Protein AF-A0A1B1YRL9-F1 (afdb_monomer)

Mean predicted aligned error: 13.58 Å

Foldseek 3Di:
DAFFWFWQDKDDWKWKQAPVRDIDTHDHGDTDHAQIKIAAAQGMKTWTQTPVRDIDIDHHRDIDTRHCVNRVPDDDPVVVCPDPVNVVVVVVVVPDPPDDDDD

Structure (mmCIF, N/CA/C/O backbone):
data_AF-A0A1B1YRL9-F1
#
_entry.id   AF-A0A1B1YRL9-F1
#
loop_
_atom_site.group_PDB
_atom_site.id
_atom_site.type_symbol
_atom_site.label_atom_id
_atom_site.label_alt_id
_atom_site.label_comp_id
_atom_site.label_asym_id
_atom_site.label_entity_id
_atom_site.label_seq_id
_atom_site.pdbx_PDB_ins_code
_atom_site.Cartn_x
_atom_site.Cartn_y
_atom_site.Cartn_z
_atom_site.occupancy
_atom_site.B_iso_or_equiv
_atom_site.auth_seq_id
_atom_site.auth_comp_id
_atom_site.auth_asym_id
_atom_site.auth_atom_id
_atom_site.pdbx_PDB_model_num
ATOM 1 N N . MET A 1 1 ? 1.818 3.899 19.985 1.00 61.53 1 MET A N 1
ATOM 2 C CA . MET A 1 1 ? 1.618 3.464 18.592 1.00 61.53 1 MET A CA 1
ATOM 3 C C . MET A 1 1 ? 0.138 3.227 18.413 1.00 61.53 1 MET A C 1
ATOM 5 O O . MET A 1 1 ? -0.388 2.251 18.937 1.00 61.53 1 MET A O 1
ATOM 9 N N . GLU A 1 2 ? -0.537 4.185 17.793 1.00 80.31 2 GLU A N 1
ATOM 10 C CA . GLU A 1 2 ? -1.948 4.064 17.435 1.00 80.31 2 GLU A CA 1
ATOM 11 C C . GLU A 1 2 ? -2.049 3.347 16.088 1.00 80.31 2 GLU A C 1
ATOM 13 O O . GLU A 1 2 ? -1.276 3.636 15.176 1.00 80.31 2 GLU A O 1
ATOM 18 N N . THR A 1 3 ? -2.935 2.354 15.980 1.00 85.38 3 THR A N 1
ATOM 19 C CA . THR A 1 3 ? -3.149 1.631 14.718 1.00 85.38 3 THR A CA 1
ATOM 20 C C . THR A 1 3 ? -4.125 2.421 13.863 1.00 85.38 3 THR A C 1
ATOM 22 O O . THR A 1 3 ? -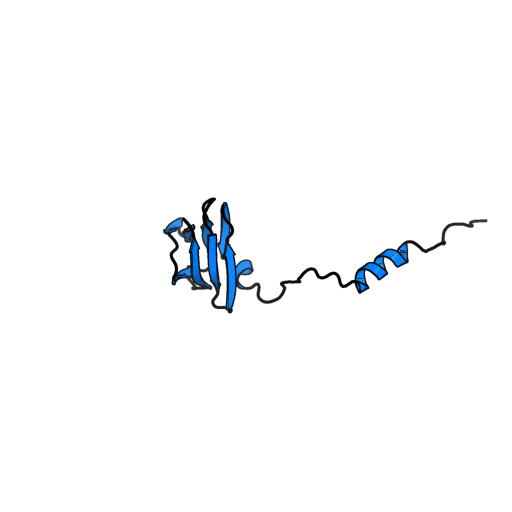5.305 2.509 14.199 1.00 85.38 3 THR A O 1
ATOM 25 N N . ILE A 1 4 ? -3.645 2.954 12.745 1.00 86.44 4 ILE A N 1
ATOM 26 C CA . ILE A 1 4 ? -4.467 3.759 11.832 1.00 86.44 4 ILE A CA 1
ATOM 27 C C . ILE A 1 4 ? -5.159 2.909 10.764 1.00 86.44 4 ILE A C 1
ATOM 29 O O . ILE A 1 4 ? -6.057 3.387 10.079 1.00 86.44 4 ILE A O 1
ATOM 33 N N . GLY A 1 5 ? -4.749 1.648 10.601 1.00 89.44 5 GLY A N 1
ATOM 34 C CA . GLY A 1 5 ? -5.327 0.753 9.607 1.00 89.44 5 GLY A CA 1
ATOM 35 C C . GLY A 1 5 ? -4.580 -0.565 9.444 1.00 89.44 5 GLY A C 1
ATOM 36 O O . GLY A 1 5 ? -3.727 -0.940 10.251 1.00 89.44 5 GLY A O 1
ATOM 37 N N . SER A 1 6 ? -4.896 -1.273 8.361 1.00 91.69 6 SER A N 1
ATOM 38 C CA . SER A 1 6 ? -4.245 -2.532 7.988 1.00 91.69 6 SER A CA 1
ATOM 39 C C . SER A 1 6 ? -4.047 -2.663 6.478 1.00 91.69 6 SER A C 1
ATOM 41 O O . SER A 1 6 ? -4.761 -2.061 5.674 1.00 91.69 6 SER A O 1
ATOM 43 N N . ILE A 1 7 ? -3.062 -3.461 6.065 1.00 92.12 7 ILE A N 1
ATOM 44 C CA . ILE A 1 7 ? -2.774 -3.702 4.646 1.00 92.12 7 ILE A CA 1
ATOM 45 C C . ILE A 1 7 ? -3.848 -4.615 4.043 1.00 92.12 7 ILE A C 1
ATOM 47 O O . ILE A 1 7 ? -3.898 -5.812 4.331 1.00 92.12 7 ILE A O 1
ATO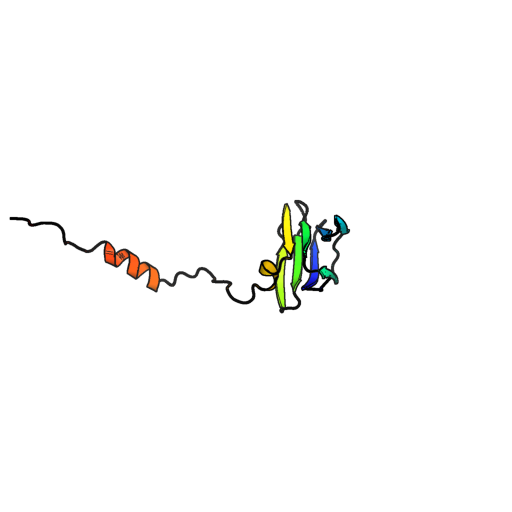M 51 N N . SER A 1 8 ? -4.662 -4.081 3.138 1.00 92.00 8 SER A N 1
ATOM 52 C CA . SER A 1 8 ? -5.680 -4.853 2.417 1.00 92.00 8 SER A CA 1
ATOM 53 C C . SER A 1 8 ? -5.065 -5.693 1.293 1.00 92.00 8 SER A C 1
ATOM 55 O O . SER A 1 8 ? -5.391 -6.875 1.127 1.00 92.00 8 SER A O 1
ATOM 57 N N . ALA A 1 9 ? -4.104 -5.113 0.567 1.00 90.12 9 ALA A N 1
ATOM 58 C CA . ALA A 1 9 ? -3.372 -5.773 -0.508 1.00 90.12 9 ALA A CA 1
ATOM 59 C C . ALA A 1 9 ? -1.928 -5.266 -0.594 1.00 90.12 9 ALA A C 1
ATOM 61 O O . ALA A 1 9 ? -1.653 -4.091 -0.364 1.00 90.12 9 ALA A O 1
ATOM 62 N N . VAL A 1 10 ? -1.004 -6.155 -0.955 1.00 91.69 10 VAL A N 1
ATOM 63 C CA . VAL A 1 10 ? 0.391 -5.808 -1.243 1.00 91.69 10 VAL A CA 1
ATOM 64 C C . VAL A 1 10 ? 0.857 -6.594 -2.460 1.00 91.69 10 VAL A C 1
ATOM 66 O O . VAL A 1 10 ? 0.602 -7.792 -2.575 1.00 91.69 10 VAL A O 1
ATOM 69 N N . CYS A 1 11 ? 1.533 -5.906 -3.367 1.00 90.75 11 CYS A N 1
ATOM 70 C CA . CYS A 1 11 ? 2.196 -6.466 -4.529 1.00 90.75 11 CYS A CA 1
ATOM 71 C C . CYS A 1 11 ? 3.666 -6.043 -4.474 1.00 90.75 11 CYS A C 1
ATOM 73 O O . CYS A 1 11 ? 3.964 -4.875 -4.242 1.00 90.75 11 CYS A O 1
ATOM 75 N N . GLY A 1 12 ? 4.592 -6.981 -4.655 1.00 89.62 12 GLY A N 1
ATOM 76 C CA . GLY A 1 12 ? 6.026 -6.701 -4.573 1.00 89.62 12 GLY A CA 1
ATOM 77 C C . GLY A 1 12 ? 6.548 -6.497 -3.142 1.00 89.62 12 GLY A C 1
ATOM 78 O O . GLY A 1 12 ? 6.048 -7.085 -2.182 1.00 89.62 12 GLY A O 1
ATOM 79 N N . ARG A 1 13 ? 7.622 -5.708 -3.008 1.00 91.50 13 ARG A N 1
ATOM 80 C CA . ARG A 1 13 ? 8.334 -5.459 -1.744 1.00 91.50 13 ARG A CA 1
ATOM 81 C C . ARG A 1 13 ? 8.026 -4.060 -1.213 1.00 91.50 13 ARG A C 1
ATOM 83 O O . ARG A 1 13 ? 8.496 -3.073 -1.777 1.00 91.50 13 ARG A O 1
ATOM 90 N N . VAL A 1 14 ? 7.294 -4.001 -0.105 1.00 91.69 14 VAL A N 1
ATOM 91 C CA . VAL A 1 14 ? 6.995 -2.758 0.613 1.00 91.69 14 VAL A CA 1
ATOM 92 C C . VAL A 1 14 ? 7.555 -2.861 2.023 1.00 91.69 14 VAL A C 1
ATOM 94 O O . VAL A 1 14 ? 7.257 -3.810 2.749 1.00 91.69 14 VAL A O 1
ATOM 97 N N . THR A 1 15 ? 8.392 -1.903 2.395 1.00 92.12 15 THR A N 1
ATOM 98 C CA . THR A 1 15 ? 9.027 -1.837 3.712 1.00 92.12 15 THR A CA 1
ATOM 99 C C . THR A 1 15 ? 8.371 -0.730 4.517 1.00 92.12 15 THR A C 1
ATOM 101 O O . THR A 1 15 ? 8.167 0.364 4.008 1.00 92.12 15 THR A O 1
ATOM 104 N N . CYS A 1 16 ? 8.053 -1.014 5.767 1.00 91.88 16 CYS A N 1
ATOM 105 C CA . CYS A 1 16 ? 7.650 -0.032 6.755 1.00 91.88 16 CYS A CA 1
ATOM 106 C C . CYS A 1 16 ? 8.852 0.331 7.617 1.00 91.88 16 CYS A C 1
ATOM 108 O O . CYS A 1 16 ? 9.621 -0.558 7.993 1.00 91.88 16 CYS A O 1
ATOM 110 N N . VAL A 1 17 ? 8.996 1.611 7.927 1.00 92.81 17 VAL A N 1
ATOM 111 C CA . VAL A 1 17 ? 9.979 2.132 8.869 1.00 92.81 17 VAL A CA 1
ATOM 112 C C . VAL A 1 17 ? 9.228 2.803 10.007 1.00 92.81 17 VAL A C 1
ATOM 114 O O . VAL A 1 17 ? 8.552 3.802 9.785 1.00 92.81 17 VAL A O 1
ATOM 117 N N . ASP A 1 18 ? 9.337 2.235 11.201 1.00 88.44 18 ASP A N 1
ATOM 118 C CA . ASP A 1 18 ? 8.784 2.799 12.429 1.00 88.44 18 ASP A CA 1
ATOM 119 C C . ASP A 1 18 ? 9.518 4.106 12.803 1.00 88.44 18 ASP A C 1
ATOM 121 O O . ASP A 1 18 ? 10.697 4.263 12.462 1.00 88.44 18 ASP A O 1
ATOM 125 N N . PRO A 1 19 ? 8.921 5.002 13.613 1.00 85.56 19 PRO A N 1
ATOM 126 C CA . PRO A 1 19 ? 9.581 6.231 14.083 1.00 85.56 19 PRO A CA 1
ATOM 127 C C . PRO A 1 19 ? 10.853 5.969 14.909 1.00 85.56 19 PRO A C 1
ATOM 129 O O . PRO A 1 19 ? 11.713 6.834 15.051 1.00 85.56 19 PRO A O 1
ATOM 132 N N . ASN A 1 20 ? 11.013 4.747 15.424 1.00 85.44 20 ASN A N 1
ATOM 133 C CA . ASN A 1 20 ? 12.228 4.298 16.108 1.00 85.44 20 ASN A CA 1
ATOM 134 C C . ASN A 1 20 ? 13.352 3.869 15.140 1.00 85.44 20 ASN A C 1
ATOM 136 O O . ASN A 1 20 ? 14.401 3.406 15.583 1.00 85.44 20 ASN A O 1
ATOM 140 N N . GLY A 1 21 ? 13.128 3.953 13.825 1.00 83.81 21 GLY A N 1
ATOM 141 C CA . GLY A 1 21 ? 14.055 3.503 12.784 1.00 83.81 21 GLY A CA 1
ATOM 142 C C . GLY A 1 21 ? 14.067 1.988 12.562 1.00 83.81 21 GLY A C 1
ATOM 143 O O . GLY A 1 21 ? 14.915 1.480 11.827 1.00 83.81 21 GLY A O 1
ATOM 144 N N . SER A 1 22 ? 13.147 1.250 13.189 1.00 90.19 22 SER A N 1
ATOM 145 C CA . SER A 1 22 ? 12.989 -0.181 12.932 1.00 90.19 22 SER A CA 1
ATOM 146 C C . SER A 1 22 ? 12.374 -0.383 11.554 1.00 90.19 22 SER A C 1
ATOM 148 O O . SER A 1 22 ? 11.456 0.336 11.182 1.00 90.19 22 SER A O 1
ATOM 150 N N . THR A 1 23 ? 12.879 -1.350 10.789 1.00 92.19 23 THR A N 1
ATOM 151 C CA . THR A 1 23 ? 12.356 -1.640 9.449 1.00 92.19 23 THR A CA 1
ATOM 152 C C . THR A 1 23 ? 11.738 -3.027 9.413 1.00 92.19 23 THR A C 1
ATOM 154 O O . THR A 1 23 ? 12.324 -3.996 9.901 1.00 92.19 23 THR A O 1
ATOM 157 N N . ARG A 1 24 ? 10.548 -3.138 8.825 1.00 92.06 24 ARG A N 1
ATOM 158 C CA . ARG A 1 24 ? 9.832 -4.408 8.676 1.00 92.06 24 ARG A CA 1
ATOM 159 C C . ARG A 1 24 ? 9.162 -4.511 7.316 1.00 92.06 24 ARG A C 1
ATOM 161 O O . ARG A 1 24 ? 8.752 -3.517 6.728 1.00 92.06 24 ARG A O 1
ATOM 168 N N . LEU A 1 25 ? 9.062 -5.727 6.792 1.00 91.62 25 LEU A N 1
ATOM 169 C CA . LEU A 1 25 ? 8.382 -5.975 5.524 1.00 91.62 25 LEU A CA 1
ATOM 170 C C . LEU A 1 25 ? 6.869 -6.006 5.751 1.00 91.62 25 LEU A C 1
ATOM 172 O O . LEU A 1 25 ? 6.392 -6.822 6.538 1.00 91.62 25 LEU A O 1
ATOM 176 N N . LEU A 1 26 ? 6.125 -5.185 5.014 1.00 89.12 26 LEU A N 1
ATOM 177 C CA . LEU A 1 26 ? 4.670 -5.190 5.080 1.00 89.12 26 LEU A CA 1
ATOM 178 C C . LEU A 1 26 ? 4.090 -6.368 4.309 1.00 89.12 26 LEU A C 1
ATOM 180 O O . LEU A 1 26 ? 4.510 -6.698 3.196 1.00 89.12 26 LEU A O 1
ATOM 184 N N . ARG A 1 27 ? 3.094 -7.001 4.922 1.00 91.00 27 ARG A N 1
ATOM 185 C CA . ARG A 1 27 ? 2.333 -8.111 4.355 1.00 91.00 27 ARG A CA 1
ATOM 186 C C . ARG A 1 27 ? 0.850 -7.811 4.468 1.00 91.00 27 ARG A C 1
ATOM 188 O O . ARG A 1 27 ? 0.428 -7.003 5.287 1.00 91.00 27 ARG A O 1
ATOM 195 N N . ARG A 1 28 ? 0.049 -8.482 3.646 1.00 90.56 28 ARG A N 1
ATOM 196 C CA . ARG A 1 28 ? -1.408 -8.404 3.742 1.00 90.56 28 ARG A CA 1
ATOM 197 C C . ARG A 1 28 ? -1.872 -8.770 5.155 1.00 90.56 28 ARG A C 1
ATOM 199 O O . ARG A 1 28 ? -1.464 -9.803 5.676 1.00 90.56 28 ARG A O 1
ATOM 206 N N . GLY A 1 29 ? -2.741 -7.940 5.721 1.00 87.88 29 GLY A N 1
ATOM 207 C CA . GLY A 1 29 ? -3.269 -8.071 7.076 1.00 87.88 29 GLY A CA 1
ATOM 208 C C . GLY A 1 29 ? -2.386 -7.463 8.165 1.00 87.88 29 GLY A C 1
ATOM 209 O O . GLY A 1 29 ? -2.825 -7.413 9.309 1.00 87.88 29 GLY A O 1
ATOM 210 N N . GLU A 1 30 ? -1.181 -6.981 7.841 1.00 89.19 30 GLU A N 1
ATOM 211 C CA . GLU A 1 30 ? -0.335 -6.323 8.838 1.00 89.19 30 GLU A CA 1
ATOM 212 C C . GLU A 1 30 ? -0.936 -4.976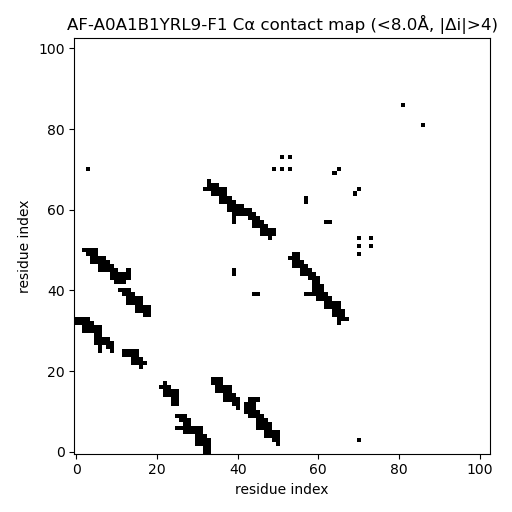 9.261 1.00 89.19 30 GLU A C 1
ATOM 214 O O . GLU A 1 30 ? -1.405 -4.219 8.398 1.00 89.19 30 GLU A O 1
ATOM 219 N N . PRO A 1 31 ? -0.901 -4.658 10.567 1.00 90.00 31 PRO A N 1
ATOM 220 C CA . PRO A 1 31 ? -1.302 -3.356 11.066 1.00 90.00 31 PRO A CA 1
ATOM 221 C C . PRO A 1 31 ? -0.246 -2.301 10.723 1.00 90.00 31 PRO A C 1
ATOM 223 O O . PRO A 1 31 ? 0.965 -2.534 10.847 1.00 90.00 31 PRO A O 1
ATOM 226 N N . VAL A 1 32 ? -0.731 -1.129 10.328 1.00 88.06 32 VAL A N 1
ATOM 227 C CA . VAL A 1 32 ? 0.073 0.078 10.117 1.00 88.06 32 VAL A CA 1
ATOM 228 C C . VAL A 1 32 ? -0.202 1.069 11.240 1.00 88.06 32 VAL A C 1
ATOM 230 O O . VAL A 1 32 ? -1.347 1.207 11.687 1.00 88.06 32 VAL A O 1
ATOM 233 N N . PHE A 1 33 ? 0.846 1.732 11.715 1.00 88.69 33 PHE A N 1
ATOM 234 C CA . PHE A 1 33 ? 0.743 2.672 12.823 1.00 88.69 33 PHE A CA 1
ATOM 235 C C . PHE A 1 33 ? 0.878 4.116 12.343 1.00 88.69 33 PHE A C 1
ATOM 237 O O . PHE A 1 33 ? 1.433 4.377 11.278 1.00 88.69 33 PHE A O 1
ATOM 244 N N . ALA A 1 34 ? 0.354 5.052 13.130 1.00 86.06 34 ALA A N 1
ATOM 245 C CA . ALA A 1 34 ? 0.676 6.464 12.953 1.00 86.06 34 ALA A CA 1
ATOM 246 C C . ALA A 1 34 ? 2.200 6.669 13.046 1.00 86.06 34 ALA A C 1
ATOM 248 O O . ALA A 1 34 ? 2.872 5.953 13.796 1.00 86.06 34 ALA A O 1
ATOM 249 N N . ASP A 1 35 ? 2.717 7.620 12.266 1.00 86.88 35 ASP A N 1
ATOM 250 C CA . ASP A 1 35 ? 4.140 7.957 12.111 1.00 86.88 35 ASP A CA 1
ATOM 251 C C . ASP A 1 35 ? 4.999 6.894 11.398 1.00 86.88 35 ASP A C 1
ATOM 253 O O . ASP A 1 35 ? 6.210 7.073 11.234 1.00 86.88 35 ASP A O 1
ATOM 257 N N . ASP A 1 36 ? 4.399 5.797 10.923 1.00 88.94 36 ASP A N 1
ATOM 258 C CA . ASP A 1 36 ? 5.109 4.818 10.103 1.00 88.94 36 ASP A CA 1
ATOM 259 C C . ASP A 1 36 ? 5.410 5.396 8.709 1.00 88.94 36 ASP A C 1
ATOM 261 O O 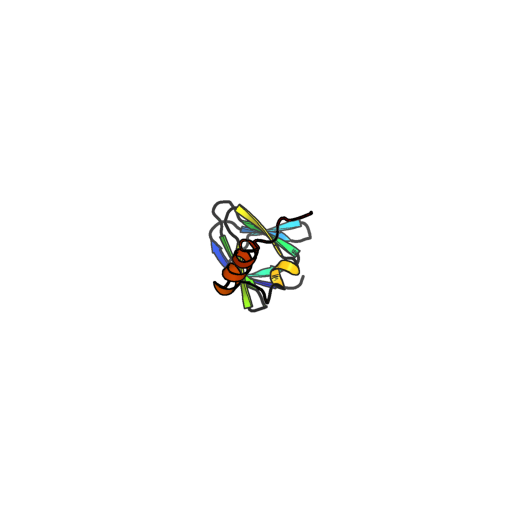. ASP A 1 36 ? 4.584 6.039 8.057 1.00 88.94 36 ASP A O 1
ATOM 265 N N . THR A 1 37 ? 6.605 5.111 8.197 1.00 90.50 37 THR A N 1
ATOM 266 C CA . THR A 1 37 ? 6.995 5.452 6.826 1.00 90.50 37 THR A CA 1
ATOM 267 C C . THR A 1 37 ? 6.943 4.217 5.937 1.00 90.50 37 THR A C 1
ATOM 269 O O . THR A 1 37 ? 7.717 3.276 6.111 1.00 90.50 37 THR A O 1
ATOM 272 N N . LEU A 1 38 ? 6.071 4.224 4.930 1.00 90.38 38 LEU A N 1
ATOM 273 C CA . LEU A 1 38 ? 6.032 3.200 3.892 1.00 90.38 38 LEU A CA 1
ATOM 274 C C . LEU A 1 38 ? 6.989 3.535 2.756 1.00 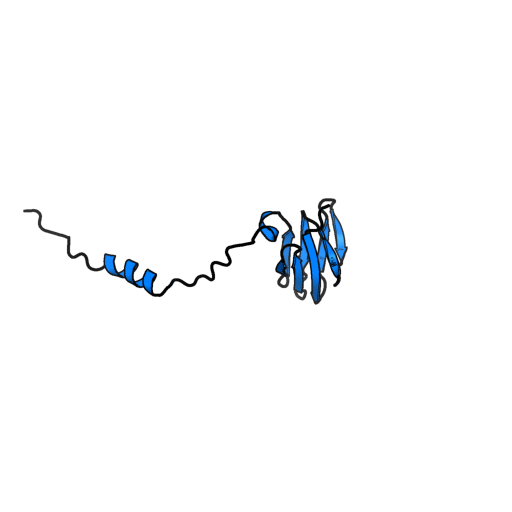90.38 38 LEU A C 1
ATOM 276 O O . LEU A 1 38 ? 6.957 4.621 2.184 1.00 90.38 38 LEU A O 1
ATOM 280 N N . ILE A 1 39 ? 7.776 2.544 2.364 1.00 91.25 39 ILE A N 1
ATOM 281 C CA . ILE A 1 39 ? 8.721 2.603 1.258 1.00 91.25 39 ILE A CA 1
ATOM 282 C C . ILE A 1 39 ? 8.361 1.480 0.287 1.00 91.25 39 ILE A C 1
ATOM 284 O O . ILE A 1 39 ? 8.642 0.304 0.540 1.00 91.25 39 ILE A O 1
ATOM 288 N N . ALA A 1 40 ? 7.731 1.834 -0.832 1.00 92.31 40 ALA A N 1
ATOM 289 C CA . ALA A 1 40 ? 7.450 0.897 -1.910 1.00 92.31 40 ALA A CA 1
ATOM 290 C C . ALA A 1 40 ? 8.634 0.836 -2.884 1.00 92.31 40 ALA A C 1
ATOM 292 O O . ALA A 1 40 ? 9.122 1.860 -3.364 1.00 92.31 40 ALA A O 1
ATOM 293 N N . ALA A 1 41 ? 9.093 -0.374 -3.214 1.00 91.06 41 ALA A N 1
ATOM 294 C CA . ALA A 1 41 ? 10.053 -0.564 -4.299 1.00 91.06 41 ALA A CA 1
ATOM 295 C C . ALA A 1 41 ? 9.469 -0.126 -5.662 1.00 91.06 41 ALA A C 1
ATOM 297 O O . ALA A 1 41 ? 8.258 0.025 -5.815 1.00 91.06 41 ALA A O 1
ATOM 298 N N . LEU A 1 42 ? 10.326 0.034 -6.679 1.00 89.75 42 LEU A N 1
ATOM 299 C CA . LEU A 1 42 ? 9.929 0.456 -8.037 1.00 89.75 42 LEU A CA 1
ATOM 300 C C . LEU A 1 42 ? 8.900 -0.455 -8.730 1.00 89.75 42 LEU A C 1
ATOM 302 O O . LEU A 1 42 ? 8.264 -0.015 -9.676 1.00 89.75 42 LEU A O 1
ATOM 306 N N . ASP A 1 43 ? 8.742 -1.694 -8.270 1.00 91.06 43 ASP A N 1
ATOM 307 C CA . ASP A 1 43 ? 7.776 -2.671 -8.797 1.00 91.06 43 ASP A CA 1
ATOM 308 C C . ASP A 1 43 ? 6.754 -3.095 -7.722 1.00 91.06 43 ASP A C 1
ATOM 310 O O . ASP A 1 43 ? 6.139 -4.155 -7.792 1.00 91.06 43 ASP A O 1
ATOM 314 N N . ALA A 1 44 ? 6.615 -2.306 -6.652 1.00 90.94 44 ALA A N 1
ATOM 315 C CA . ALA A 1 44 ? 5.759 -2.648 -5.525 1.00 90.94 44 ALA A CA 1
ATOM 316 C C . ALA A 1 44 ? 4.585 -1.683 -5.383 1.00 90.94 44 ALA A C 1
ATOM 318 O O . ALA A 1 44 ? 4.740 -0.482 -5.533 1.00 90.94 44 ALA A O 1
ATOM 319 N N . ALA A 1 45 ? 3.417 -2.196 -5.028 1.00 88.94 45 ALA A N 1
ATOM 320 C CA . ALA A 1 45 ? 2.246 -1.391 -4.717 1.00 88.94 45 ALA A CA 1
ATOM 321 C C . ALA A 1 45 ? 1.590 -1.925 -3.446 1.00 88.94 45 ALA A C 1
ATOM 323 O O . ALA A 1 45 ? 1.613 -3.129 -3.184 1.00 88.94 45 ALA A O 1
ATOM 324 N N . ALA A 1 46 ? 0.987 -1.044 -2.657 1.00 90.75 46 ALA A N 1
ATOM 325 C CA . ALA A 1 46 ? 0.215 -1.443 -1.487 1.00 90.75 46 ALA A CA 1
ATOM 326 C C . ALA A 1 46 ? -1.100 -0.678 -1.423 1.00 90.75 46 ALA A C 1
A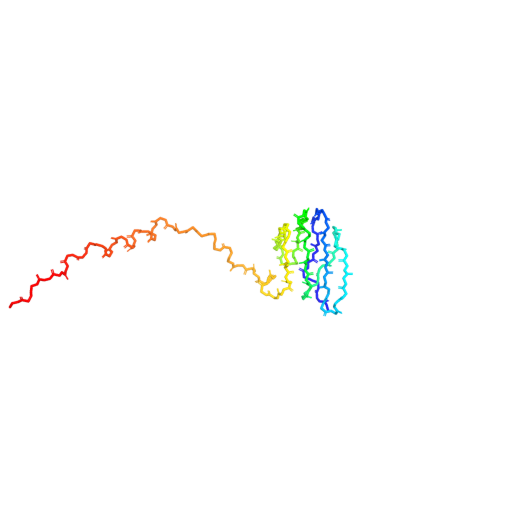TOM 328 O O . ALA A 1 46 ? -1.167 0.497 -1.774 1.00 90.75 46 ALA A O 1
ATOM 329 N N . THR A 1 47 ? -2.132 -1.358 -0.942 1.00 90.88 47 THR A N 1
ATOM 330 C CA . THR A 1 47 ? -3.425 -0.770 -0.612 1.00 90.88 47 THR A CA 1
ATOM 331 C C . THR A 1 47 ? -3.650 -0.949 0.877 1.00 90.88 47 THR A C 1
ATOM 333 O O . THR A 1 47 ? -3.688 -2.075 1.382 1.00 90.88 47 THR A O 1
ATOM 336 N N . LEU A 1 48 ? -3.788 0.169 1.573 1.00 89.94 48 LEU A N 1
ATOM 337 C CA . LEU A 1 48 ? -4.049 0.251 2.998 1.00 89.94 48 LEU A CA 1
ATOM 338 C C . LEU A 1 48 ? -5.529 0.562 3.192 1.00 89.94 48 LEU A C 1
ATOM 340 O O . LEU A 1 48 ? -6.065 1.463 2.550 1.00 89.94 48 LEU A O 1
ATOM 344 N N . GLN A 1 49 ? -6.169 -0.183 4.083 1.00 90.50 49 GLN A N 1
ATOM 345 C CA . GLN A 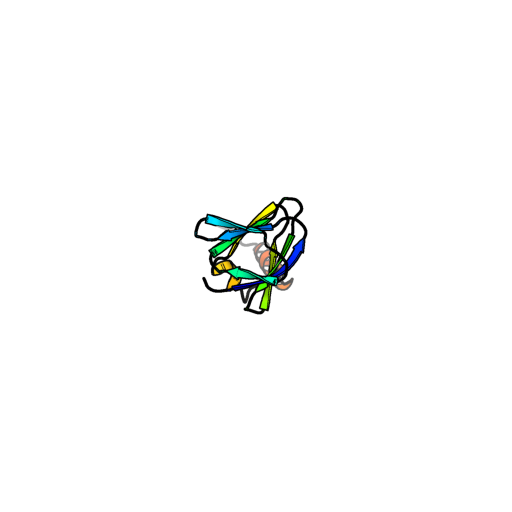1 49 ? -7.500 0.122 4.581 1.00 90.50 49 GLN A CA 1
ATOM 346 C C . GLN A 1 49 ? -7.335 0.840 5.917 1.00 90.50 49 GLN A C 1
ATOM 348 O O . GLN A 1 49 ? -6.859 0.239 6.884 1.00 90.50 49 GLN A O 1
ATOM 353 N N . LEU A 1 50 ? -7.697 2.118 5.955 1.00 87.25 50 LEU A N 1
ATOM 354 C CA . LEU A 1 50 ? -7.667 2.920 7.171 1.00 87.25 50 LEU A CA 1
ATOM 355 C C . LEU A 1 50 ? -8.871 2.584 8.056 1.00 87.25 50 LEU A C 1
ATOM 357 O O . LEU A 1 50 ? -9.924 2.169 7.565 1.00 87.25 50 LEU A O 1
ATOM 361 N N . SER A 1 51 ? -8.716 2.778 9.364 1.00 84.56 51 SER A N 1
ATOM 362 C CA . SER A 1 51 ? -9.774 2.576 10.360 1.00 84.56 51 SER A CA 1
ATOM 363 C C . SER A 1 51 ? -10.943 3.554 10.180 1.00 84.56 51 SER A C 1
ATOM 365 O O . SER A 1 51 ? -12.056 3.230 10.582 1.00 84.56 51 SER A O 1
ATOM 367 N N . SER A 1 52 ? -10.712 4.702 9.529 1.00 80.69 52 SER A N 1
ATOM 368 C CA . SER A 1 52 ? -11.754 5.644 9.089 1.00 80.69 52 SER A CA 1
ATOM 369 C C . SER A 1 52 ? -12.630 5.092 7.955 1.00 80.69 52 SER A C 1
ATOM 371 O O . SER A 1 52 ? -13.719 5.589 7.708 1.00 80.69 52 SER A O 1
ATOM 373 N N . GLY A 1 53 ? -12.192 4.031 7.267 1.00 81.19 53 GLY A N 1
ATOM 374 C CA . GLY A 1 53 ? -12.869 3.481 6.088 1.00 81.19 53 GLY A CA 1
ATOM 375 C C . GLY A 1 53 ? -12.293 3.975 4.758 1.00 81.19 53 GLY A C 1
ATOM 376 O O . GLY A 1 53 ? -12.612 3.410 3.711 1.00 81.19 53 GLY A O 1
ATOM 377 N N . ALA A 1 54 ? -11.384 4.952 4.786 1.00 82.44 54 ALA A N 1
ATOM 378 C CA . ALA A 1 54 ? -10.643 5.394 3.612 1.00 82.44 54 ALA A CA 1
ATOM 379 C C . ALA A 1 54 ? -9.640 4.331 3.114 1.00 82.44 54 ALA A C 1
ATOM 381 O O . ALA A 1 54 ? -9.116 3.512 3.877 1.00 82.44 54 ALA A O 1
ATOM 382 N N . CYS A 1 55 ? -9.360 4.358 1.809 1.00 85.62 55 CYS A N 1
ATOM 383 C CA . CYS A 1 55 ? -8.397 3.475 1.154 1.00 85.62 55 CYS A CA 1
ATOM 384 C C . CYS A 1 55 ? -7.205 4.290 0.655 1.00 85.62 55 CYS A C 1
ATOM 386 O O . CYS A 1 55 ? -7.357 5.125 -0.235 1.00 85.62 55 CYS A O 1
ATOM 388 N N . LEU A 1 56 ? -6.012 4.011 1.174 1.00 85.75 56 LEU A N 1
ATOM 389 C CA . LEU A 1 56 ? -4.781 4.665 0.742 1.00 85.75 56 LEU A CA 1
ATOM 390 C C . LEU A 1 56 ? -3.998 3.732 -0.185 1.00 85.75 56 LEU A C 1
ATOM 392 O O . LEU A 1 56 ? -3.626 2.621 0.198 1.00 85.75 56 LEU A O 1
ATOM 396 N N . GLN A 1 57 ? -3.735 4.183 -1.410 1.00 89.56 57 GLN A N 1
ATOM 397 C CA . GLN A 1 57 ? -2.965 3.420 -2.389 1.00 89.56 57 GLN A CA 1
ATOM 398 C C . GLN A 1 57 ? -1.563 4.008 -2.559 1.00 89.56 57 GLN A C 1
ATOM 400 O O . GLN A 1 57 ? -1.390 5.164 -2.936 1.00 89.56 57 GLN A O 1
ATOM 405 N N . VAL A 1 58 ? -0.550 3.177 -2.324 1.00 88.75 58 VAL A N 1
ATOM 406 C CA . VAL A 1 58 ? 0.859 3.520 -2.510 1.00 88.75 58 VAL A CA 1
ATOM 407 C C . VAL A 1 58 ? 1.306 3.036 -3.883 1.00 88.75 58 VAL A C 1
ATOM 409 O O . VAL A 1 58 ? 1.303 1.835 -4.166 1.00 88.75 58 VAL A O 1
ATOM 412 N N . ALA A 1 59 ? 1.680 3.983 -4.741 1.00 88.50 59 ALA A N 1
ATOM 413 C CA . ALA A 1 59 ? 2.204 3.698 -6.070 1.00 88.50 59 ALA A CA 1
ATOM 414 C C . ALA A 1 59 ? 3.664 3.192 -6.019 1.00 88.50 59 ALA A C 1
ATOM 416 O O . ALA A 1 59 ? 4.400 3.503 -5.078 1.00 88.50 59 ALA A O 1
ATOM 417 N N . PRO A 1 60 ? 4.111 2.453 -7.047 1.00 89.81 60 PRO A N 1
ATOM 418 C CA . PRO A 1 60 ? 5.487 1.982 -7.148 1.00 89.81 60 PRO A CA 1
ATOM 419 C C . PRO A 1 60 ? 6.530 3.092 -7.098 1.00 89.81 60 PRO A C 1
ATOM 421 O O . PRO A 1 60 ? 6.378 4.155 -7.701 1.00 89.81 60 PRO A O 1
ATOM 424 N N . GLY A 1 61 ? 7.606 2.823 -6.356 1.00 86.38 61 GLY A N 1
ATOM 425 C CA . GLY A 1 61 ? 8.716 3.751 -6.149 1.00 86.38 61 GLY A CA 1
ATOM 426 C C . GLY A 1 61 ? 8.365 4.981 -5.309 1.00 86.38 61 GLY A C 1
ATOM 427 O O . GLY A 1 61 ? 9.137 5.941 -5.302 1.00 86.38 61 GLY A O 1
ATOM 428 N N . LYS A 1 62 ? 7.209 4.995 -4.634 1.00 86.75 62 LYS A N 1
ATOM 429 C CA . LYS A 1 62 ? 6.816 6.083 -3.734 1.00 86.75 62 LYS A CA 1
ATOM 430 C C . LYS A 1 62 ? 7.171 5.776 -2.284 1.00 86.75 62 LYS A C 1
ATOM 432 O O . LYS A 1 62 ? 7.191 4.627 -1.842 1.00 86.75 62 LYS A O 1
ATOM 437 N N . LEU A 1 63 ? 7.415 6.860 -1.558 1.00 87.38 63 LEU A N 1
ATOM 438 C CA . LEU A 1 63 ? 7.559 6.884 -0.115 1.00 87.38 63 LEU A CA 1
ATOM 439 C C . LEU A 1 63 ? 6.399 7.702 0.447 1.00 87.38 63 LEU A C 1
ATOM 441 O O . LEU A 1 63 ? 6.115 8.785 -0.064 1.00 87.38 63 LEU A O 1
ATOM 445 N N . VAL A 1 64 ? 5.719 7.157 1.450 1.00 86.75 64 VAL A N 1
ATOM 446 C CA . VAL A 1 64 ? 4.557 7.778 2.091 1.00 86.75 64 VAL A CA 1
ATOM 447 C C . VAL A 1 64 ? 4.775 7.749 3.594 1.00 86.75 64 VAL A C 1
ATOM 449 O O . VAL A 1 64 ? 5.055 6.690 4.149 1.00 86.75 64 VAL A O 1
ATOM 452 N N . VAL A 1 65 ? 4.658 8.905 4.239 1.00 87.75 65 VAL A N 1
ATOM 453 C CA . VAL A 1 65 ? 4.684 9.025 5.700 1.00 87.75 65 VAL A CA 1
ATOM 454 C C . VAL A 1 65 ? 3.240 9.054 6.182 1.00 87.75 65 VAL A C 1
ATOM 456 O O . VAL A 1 65 ? 2.440 9.817 5.648 1.00 87.75 65 VAL A O 1
ATOM 459 N N . LEU A 1 66 ? 2.898 8.200 7.140 1.00 83.69 66 LEU A N 1
ATOM 460 C CA . LEU A 1 66 ? 1.558 8.113 7.710 1.00 83.69 66 LEU A CA 1
ATOM 461 C C . LEU A 1 66 ? 1.393 9.126 8.843 1.00 83.69 66 LEU A C 1
ATOM 463 O O . LEU A 1 66 ? 1.434 8.772 10.018 1.00 83.69 66 LEU A O 1
ATOM 467 N N . ASP A 1 67 ? 1.229 10.387 8.470 1.00 80.38 67 ASP A N 1
ATOM 468 C CA . ASP A 1 67 ? 0.941 11.478 9.402 1.00 80.38 67 ASP A CA 1
ATOM 469 C C . ASP A 1 67 ? -0.574 11.727 9.516 1.00 80.38 67 ASP A C 1
ATOM 471 O O . ASP A 1 67 ? -1.340 11.271 8.662 1.00 80.38 67 ASP A O 1
ATOM 475 N N . ALA A 1 68 ? -0.986 12.462 10.551 1.00 67.25 68 ALA A N 1
ATOM 476 C CA . ALA A 1 68 ? -2.351 12.939 10.786 1.00 67.25 68 ALA A CA 1
ATOM 477 C C . ALA A 1 68 ? -3.016 13.471 9.509 1.00 67.25 68 ALA A C 1
ATOM 479 O O . ALA A 1 68 ? -4.113 13.051 9.151 1.00 67.25 68 ALA A O 1
ATOM 480 N N . ASP A 1 69 ? -2.292 14.274 8.730 1.00 66.94 69 ASP A N 1
ATOM 481 C CA . ASP A 1 69 ? -2.781 14.842 7.467 1.00 66.94 69 ASP A CA 1
ATOM 482 C 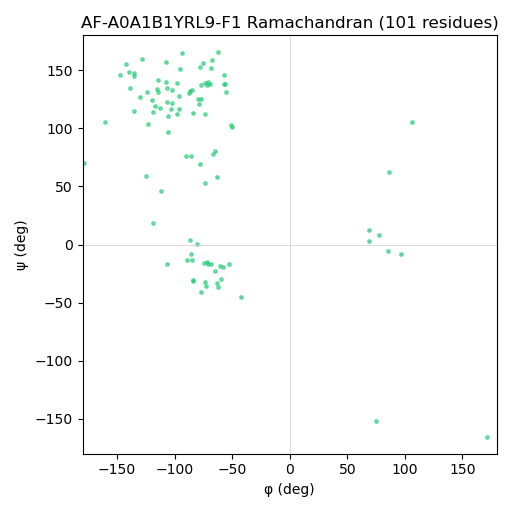C . ASP A 1 69 ? -3.175 13.772 6.420 1.00 66.94 69 ASP A C 1
ATOM 484 O O . ASP A 1 69 ? -4.086 13.963 5.616 1.00 66.94 69 ASP A O 1
ATOM 488 N N . VAL A 1 70 ? -2.526 12.602 6.448 1.00 69.38 70 VAL A N 1
ATOM 489 C CA . VAL A 1 70 ? -2.714 11.524 5.462 1.00 69.38 70 VAL A CA 1
ATOM 490 C C . VAL A 1 70 ? -3.904 10.624 5.795 1.00 69.38 70 VAL A C 1
ATOM 492 O O . VAL A 1 70 ? -4.530 10.096 4.874 1.00 69.38 70 VAL A O 1
ATOM 495 N N . PHE A 1 71 ? -4.228 10.424 7.077 1.00 62.91 71 PHE A N 1
ATOM 496 C CA . PHE A 1 71 ? -5.347 9.565 7.493 1.00 62.91 71 PHE A CA 1
ATOM 497 C C . PHE A 1 71 ? -6.575 10.326 8.012 1.00 62.91 71 PHE A C 1
ATOM 499 O O . PHE A 1 71 ? -7.656 9.738 8.036 1.00 62.91 71 PHE A O 1
ATOM 506 N N . GLU A 1 72 ? -6.439 11.609 8.362 1.00 60.72 72 GLU A N 1
ATOM 507 C CA . GLU A 1 72 ? -7.554 12.515 8.685 1.00 60.72 72 GLU A CA 1
ATOM 508 C C . GLU A 1 72 ? -8.142 13.206 7.446 1.00 60.72 72 GLU A C 1
ATOM 510 O O . GLU A 1 72 ? -9.073 13.997 7.574 1.00 60.72 72 GLU A O 1
ATOM 515 N N . THR A 1 73 ? -7.666 12.886 6.235 1.00 53.03 73 THR A N 1
ATOM 516 C CA . THR A 1 73 ? -8.283 13.341 4.977 1.00 53.03 73 THR A CA 1
ATOM 517 C C . THR A 1 73 ? -9.599 12.595 4.693 1.00 53.03 73 THR A C 1
ATOM 519 O O . THR A 1 73 ? -9.831 11.995 3.645 1.00 53.03 73 THR A O 1
ATOM 522 N N . GLU A 1 74 ? -10.508 12.604 5.662 1.00 52.31 74 GLU A N 1
ATOM 523 C CA . GLU A 1 74 ? -11.920 12.551 5.337 1.00 52.31 74 GLU A CA 1
ATOM 524 C C . GLU A 1 74 ? -12.309 13.954 4.857 1.00 52.31 74 GLU A C 1
ATOM 526 O O . GLU A 1 74 ? -12.093 14.948 5.542 1.00 52.31 74 GLU A O 1
ATOM 531 N N . GLU A 1 75 ? -12.887 14.014 3.655 1.00 48.06 75 GLU A N 1
ATOM 532 C CA . GLU A 1 75 ? -13.635 15.171 3.151 1.00 48.06 75 GLU A CA 1
ATOM 533 C C . GLU A 1 75 ? -12.828 16.284 2.461 1.00 48.06 75 GLU A C 1
ATOM 535 O O . GLU A 1 75 ? -12.846 17.442 2.860 1.00 48.06 75 GLU A O 1
ATOM 540 N N . SER A 1 76 ? -12.174 15.952 1.344 1.00 43.31 76 SER A N 1
ATOM 541 C CA . SER A 1 76 ? -12.273 16.709 0.078 1.00 43.31 76 SER A CA 1
ATOM 542 C C . SER A 1 76 ? -11.419 16.028 -0.990 1.00 43.31 76 SER A C 1
ATOM 544 O O . SER A 1 76 ? -10.422 16.569 -1.465 1.00 43.31 76 SER A O 1
ATOM 546 N N . ALA A 1 77 ? -11.850 14.854 -1.458 1.00 50.53 77 ALA A N 1
ATOM 547 C CA . ALA A 1 77 ? -11.705 14.616 -2.888 1.00 50.53 77 ALA A CA 1
ATOM 548 C C . ALA A 1 77 ? -12.646 15.619 -3.576 1.00 50.53 77 ALA A C 1
ATOM 550 O O . ALA A 1 77 ? -13.768 15.283 -3.950 1.00 50.53 77 ALA A O 1
ATOM 551 N N . ASP A 1 78 ? -12.209 16.880 -3.651 1.00 48.66 78 ASP A N 1
ATOM 552 C CA . ASP A 1 78 ? -12.691 17.840 -4.631 1.00 48.66 78 ASP A CA 1
ATOM 553 C C . ASP A 1 78 ? -12.234 17.258 -5.970 1.00 48.66 78 ASP A C 1
ATOM 555 O O . ASP A 1 78 ? -11.143 17.517 -6.480 1.00 48.66 78 ASP A O 1
ATOM 559 N N . ASP A 1 79 ? -13.017 16.287 -6.441 1.00 48.88 79 ASP A N 1
ATOM 560 C CA . ASP A 1 79 ? -13.015 15.811 -7.809 1.00 48.88 79 ASP A CA 1
ATOM 561 C C . ASP A 1 79 ? -13.139 17.092 -8.618 1.00 48.88 79 ASP A C 1
ATOM 563 O O . ASP A 1 79 ? -14.197 17.716 -8.551 1.00 48.88 79 ASP A O 1
ATOM 567 N N . GLY A 1 80 ? -12.017 17.553 -9.193 1.00 51.28 80 GLY A N 1
ATOM 568 C CA . GLY A 1 80 ? -11.793 18.877 -9.785 1.00 51.28 80 GLY A CA 1
ATOM 569 C C . GLY A 1 80 ? -12.696 19.143 -10.983 1.00 51.28 80 GLY A C 1
ATOM 570 O O . GLY A 1 80 ? -12.260 19.390 -12.106 1.00 51.28 80 GLY A O 1
ATOM 571 N N . ASN A 1 81 ? -13.986 19.070 -10.730 1.00 49.12 81 ASN A N 1
ATOM 572 C CA . ASN A 1 81 ? -15.088 19.237 -11.620 1.00 49.12 81 ASN A CA 1
ATOM 573 C C . ASN A 1 81 ? -15.392 20.722 -11.544 1.00 49.12 81 ASN A C 1
ATOM 575 O O . ASN A 1 81 ? -16.337 21.159 -10.886 1.00 49.12 81 ASN A O 1
ATOM 579 N N . LEU A 1 82 ? -14.538 21.508 -12.206 1.00 52.59 82 LEU A N 1
ATOM 580 C CA . LEU A 1 82 ? -14.915 22.840 -12.650 1.00 52.59 82 LEU A CA 1
ATOM 581 C C . LEU A 1 82 ? -16.244 22.667 -13.381 1.00 52.59 82 LEU A C 1
ATOM 583 O O . LEU A 1 82 ? -16.294 22.169 -14.510 1.00 52.59 82 LEU A O 1
ATOM 587 N N . ARG A 1 83 ? -17.346 23.005 -12.707 1.00 58.69 83 ARG A N 1
ATOM 588 C CA . ARG A 1 83 ? -18.663 22.974 -13.328 1.00 58.69 83 ARG A CA 1
ATOM 589 C C . ARG A 1 83 ? -18.562 23.895 -14.538 1.00 58.69 83 ARG A C 1
ATOM 591 O O . ARG A 1 83 ? -18.008 24.986 -14.445 1.00 58.69 83 ARG A O 1
ATOM 598 N N . LEU A 1 84 ? -19.129 23.497 -15.678 1.00 57.62 84 LEU A N 1
ATOM 599 C CA . LEU A 1 84 ? -19.167 24.352 -16.877 1.00 57.62 84 LEU A CA 1
ATOM 600 C C . LEU A 1 84 ? -19.759 25.756 -16.605 1.00 57.62 84 LEU A C 1
ATOM 602 O O . LEU A 1 84 ? -19.547 26.672 -17.394 1.00 57.62 84 LEU A O 1
ATOM 606 N N . ALA A 1 85 ? -20.466 25.936 -15.482 1.00 57.19 85 ALA A N 1
ATOM 607 C CA . ALA A 1 85 ? -20.929 27.224 -14.981 1.00 57.19 85 ALA A CA 1
ATOM 608 C C . ALA A 1 85 ? -19.790 28.209 -14.628 1.00 57.19 85 ALA A C 1
ATOM 610 O O . ALA A 1 85 ? -19.932 29.397 -14.906 1.00 57.19 85 ALA A O 1
ATOM 611 N N . ASP A 1 86 ? -18.660 27.739 -14.088 1.00 58.41 86 ASP A N 1
ATOM 612 C CA . ASP A 1 86 ? -17.541 28.585 -13.644 1.00 58.41 86 ASP A CA 1
ATOM 613 C C . ASP A 1 86 ? -16.731 29.166 -14.819 1.00 58.41 86 ASP A C 1
ATOM 615 O O . ASP A 1 86 ? -16.274 30.310 -14.775 1.00 58.41 86 ASP A O 1
ATOM 619 N N . ILE A 1 87 ? -16.621 28.432 -15.934 1.00 59.56 87 ILE A N 1
ATOM 620 C CA . ILE A 1 87 ? -15.924 28.899 -17.151 1.00 59.56 87 ILE A CA 1
ATOM 621 C C . ILE A 1 87 ? -16.621 30.133 -17.746 1.00 59.56 87 ILE A C 1
ATOM 623 O O . ILE A 1 87 ? -15.966 31.039 -18.270 1.00 59.56 87 ILE A O 1
ATOM 627 N N . ASN A 1 88 ? -17.948 30.212 -17.627 1.00 56.44 88 ASN A N 1
ATOM 628 C CA . ASN A 1 88 ? -18.723 31.302 -18.212 1.00 56.44 88 ASN A CA 1
ATOM 629 C C . ASN A 1 88 ? -18.529 32.643 -17.472 1.00 56.44 88 ASN A C 1
ATOM 631 O O . ASN A 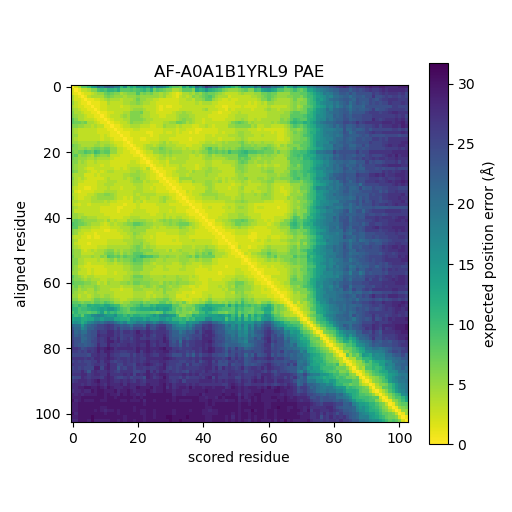1 88 ? -18.861 33.695 -18.014 1.00 56.44 88 ASN A O 1
ATOM 635 N N . GLN A 1 89 ? -17.960 32.629 -16.259 1.00 57.00 89 GLN A N 1
ATOM 636 C CA . GLN A 1 89 ? -17.694 33.840 -15.477 1.00 57.00 89 GLN A CA 1
ATOM 637 C C . GLN A 1 89 ? -16.364 34.510 -15.867 1.00 57.00 89 GLN A C 1
ATOM 639 O O . GLN A 1 89 ? -16.262 35.736 -15.849 1.00 57.00 89 GLN A O 1
ATOM 644 N N . VAL A 1 90 ? -15.370 33.730 -16.306 1.00 58.75 90 VAL A N 1
ATOM 645 C CA . VAL A 1 90 ? -14.051 34.237 -16.736 1.00 58.75 90 VAL A CA 1
ATOM 646 C C . VAL A 1 90 ? -14.128 34.944 -18.094 1.00 58.75 90 VAL A C 1
ATOM 648 O O . VAL A 1 90 ? -13.469 35.961 -18.311 1.00 58.75 90 VAL A O 1
ATOM 651 N N . LEU A 1 91 ? -14.979 34.462 -19.003 1.00 59.31 91 LEU A N 1
ATOM 652 C CA . LEU A 1 91 ? -15.162 35.069 -20.327 1.00 59.31 91 LEU A CA 1
ATOM 653 C C . LEU A 1 91 ? -15.973 36.377 -20.301 1.00 59.31 91 LEU A C 1
ATOM 655 O O . LEU A 1 91 ? -15.878 37.161 -21.242 1.00 59.31 91 LEU A O 1
ATOM 659 N N . GLY A 1 92 ? -16.697 36.670 -19.214 1.00 54.91 92 GLY A N 1
ATOM 660 C CA . GLY A 1 92 ? -17.437 37.929 -19.050 1.00 54.91 92 GLY A CA 1
ATOM 661 C C . GLY A 1 92 ? -16.553 39.164 -18.825 1.00 54.91 92 GLY A C 1
ATOM 662 O O . GLY A 1 92 ? -17.014 40.288 -19.000 1.00 54.91 92 GLY A O 1
ATOM 663 N N . TRP A 1 93 ? -15.276 38.988 -18.465 1.00 58.38 93 TRP A N 1
ATOM 664 C CA . TRP A 1 93 ? -14.329 40.099 -18.273 1.00 58.38 93 TRP A CA 1
ATOM 665 C C . TRP A 1 93 ? -13.653 40.579 -19.564 1.00 58.38 93 TRP A C 1
ATOM 667 O O . TRP A 1 93 ? -13.068 41.662 -19.575 1.00 58.38 93 TRP A O 1
ATOM 677 N N . LEU A 1 94 ? -13.747 39.819 -20.658 1.00 54.72 94 LEU A N 1
ATOM 678 C CA . LEU A 1 94 ? -13.153 40.194 -21.946 1.00 54.72 94 LEU A CA 1
ATOM 679 C C . LEU A 1 94 ? -14.054 41.102 -22.804 1.00 54.72 94 LEU A C 1
ATOM 681 O O . LEU A 1 94 ? -13.563 41.655 -23.785 1.00 54.72 94 LEU A O 1
ATOM 685 N N . ASP A 1 95 ? -15.313 41.331 -22.409 1.00 53.25 95 ASP A N 1
ATOM 686 C CA . ASP A 1 95 ? -16.280 42.168 -23.144 1.00 53.25 95 ASP A CA 1
ATOM 687 C C . ASP A 1 95 ? -16.632 43.473 -22.399 1.00 53.25 95 ASP A C 1
ATOM 689 O O . ASP A 1 95 ? -17.785 43.862 -22.248 1.00 53.25 95 ASP A O 1
ATOM 693 N N . SER A 1 96 ? -15.625 44.176 -21.877 1.00 49.75 96 SER A N 1
ATOM 694 C CA . SER A 1 96 ? -15.797 45.559 -21.405 1.00 49.75 96 SER A CA 1
ATOM 695 C C . SER A 1 96 ? -15.166 46.546 -22.393 1.00 49.75 96 SER A C 1
ATOM 697 O O . SER A 1 96 ? -13.965 46.821 -22.294 1.00 49.75 96 SER A O 1
ATOM 699 N N . PRO A 1 97 ? -15.936 47.158 -23.317 1.00 53.22 97 PRO A N 1
ATOM 700 C CA . PRO A 1 97 ? -15.477 48.303 -24.094 1.00 53.22 97 PRO A CA 1
ATOM 701 C C . PRO A 1 97 ? -15.540 49.572 -23.230 1.00 53.22 97 PRO A C 1
ATOM 703 O O . PRO A 1 97 ? -16.348 50.467 -23.449 1.00 53.22 97 PRO A O 1
ATOM 706 N N . ALA A 1 98 ? -14.675 49.666 -22.222 1.00 56.31 98 ALA A N 1
ATOM 707 C CA . ALA A 1 98 ? -14.535 50.868 -21.402 1.00 56.31 98 ALA A CA 1
ATOM 708 C C . ALA A 1 98 ? -13.083 51.352 -21.397 1.00 56.31 98 ALA A C 1
ATOM 710 O O . ALA A 1 98 ? -12.434 51.469 -20.359 1.00 56.31 98 ALA A O 1
ATOM 711 N N . ARG A 1 99 ? -12.551 51.660 -22.584 1.00 54.78 99 ARG A N 1
ATOM 712 C CA . ARG A 1 99 ? -11.382 52.535 -22.701 1.00 54.78 99 ARG A CA 1
ATOM 713 C C . ARG A 1 99 ? -11.570 53.560 -23.811 1.00 54.78 99 ARG A C 1
ATOM 715 O O . ARG A 1 99 ? -11.503 53.217 -24.984 1.00 54.78 99 ARG A O 1
ATOM 722 N N . ARG A 1 100 ? -11.617 54.817 -23.356 1.00 49.62 100 ARG A N 1
ATOM 723 C CA . ARG A 1 100 ? -11.277 56.090 -24.019 1.00 49.62 100 ARG A CA 1
ATOM 724 C C . ARG A 1 100 ? -12.453 56.970 -24.423 1.00 49.62 100 ARG A C 1
ATOM 726 O O . ARG A 1 100 ? -12.988 56.825 -25.510 1.00 49.62 100 ARG A O 1
ATOM 733 N N . SER A 1 101 ? -12.620 58.037 -23.647 1.00 48.56 101 SER A N 1
ATOM 734 C CA . SER A 1 101 ? -12.342 59.383 -24.165 1.00 48.56 101 SER A CA 1
ATOM 735 C C . SER A 1 101 ? -12.138 60.357 -23.003 1.00 48.56 101 SER A C 1
ATOM 737 O O . SER A 1 101 ? -13.078 60.721 -22.307 1.00 48.56 101 SER A O 1
ATOM 739 N N . VAL A 1 102 ? -10.872 60.725 -22.789 1.00 49.88 102 VAL A N 1
ATOM 740 C CA . VAL A 1 102 ? -10.475 62.016 -22.218 1.00 49.88 102 VAL A CA 1
ATOM 741 C C . VAL A 1 102 ? -10.579 63.022 -23.359 1.00 49.88 102 VAL A C 1
ATOM 743 O O . VAL A 1 102 ? -9.913 62.828 -24.378 1.00 49.88 102 VAL A O 1
ATOM 746 N N . ALA A 1 103 ? -11.410 64.043 -23.184 1.00 47.53 103 ALA A N 1
ATOM 747 C CA . ALA A 1 103 ? -11.303 65.361 -23.803 1.00 47.53 103 ALA A CA 1
ATOM 748 C C . ALA A 1 103 ? -12.162 66.331 -22.988 1.00 47.53 103 ALA A C 1
ATOM 750 O O . ALA A 1 103 ? -13.335 65.977 -22.731 1.00 47.53 103 ALA A O 1
#

Radius of gyration: 22.88 Å; Cα contacts (8 Å, |Δi|>4): 185; chains: 1; bounding box: 35×74×43 Å

Solvent-accessible surface area (backbone atoms only — not comparable to full-atom values): 6181 Å² total; per-residue (Å²): 129,54,73,49,27,30,25,71,40,66,42,72,56,35,36,35,30,42,83,86,71,49,74,46,77,65,47,64,70,39,77,40,40,57,56,24,30,39,39,26,36,76,79,5,37,37,32,32,38,32,74,87,69,51,76,51,75,46,54,54,57,38,73,47,68,36,43,69,77,68,73,62,65,72,88,70,87,69,69,85,67,76,51,77,71,62,61,62,60,66,61,61,70,78,74,67,95,80,82,87,83,91,130

Nearest PDB structures (foldseek):
  5ix9-assembly1_A  TM=9.263E-01  e=1.697E-06  Marinomonas primoryensis
  6bhi-assembly1_A  TM=2.093E-01  e=5.794E-01  Homo sapiens
  2d93-assembly1_A  TM=2.304E-01  e=4.156E-01  Homo sapiens
  7qep-assembly1_S4  TM=1.997E-01  e=3.053E+00  Encephalitozoon cuniculi GB-M1
  6w2t-assembly1_F  TM=2.026E-01  e=4.028E+00  Oryctolagus cuniculus

pLDDT: mean 76.57, std 16.62, range [43.31, 92.81]

Organism: NCBI:txid1810504

Secondary structure (DSSP, 8-state):
--EEEEEEEEES-EEEE-TTS-EEE--TT-EEETTPEEEE-TT-EEEEEETTS-EEEEPTT-EEE--HHHHS--S--------HHHHHHHGGGS---------

Sequence (103 aa):
METIGSISAVCGRVTCVDPNGSTRLLRRGEPVFADDTLIAALDAAATLQLSSGACLQVAPGKLVVLDADVFETEESADDGNLRLADINQVLGWLDSPARRSVA